Protein AF-X1A648-F1 (afdb_monomer)

Mean predicted aligned error: 12.61 Å

Solvent-accessible surface area (backbone atoms only — not comparable to full-atom values): 9086 Å² total; per-residue (Å²): 133,86,81,79,68,67,49,49,31,41,35,42,31,44,45,95,90,36,81,46,85,80,60,70,90,59,38,77,40,80,77,46,82,52,101,58,33,32,37,28,34,24,37,70,66,34,50,55,47,43,49,72,76,52,40,51,69,44,76,34,87,75,50,59,48,48,75,58,91,95,43,74,37,42,52,89,39,68,76,54,47,56,73,70,56,63,85,80,70,94,78,68,96,79,73,99,62,67,45,79,44,78,47,29,36,75,46,87,81,50,73,67,58,56,50,49,33,46,75,52,55,28,44,79,73,45,85,41,82,70,41,23,30,38,28,38,22,43,70,74,36,50,65,58,53,47,70,41,96,54,41,51,98

Foldseek 3Di:
DDDQDKFKKKWFCDDPHDRHDDDPVLAVDFLDDDPTITITIHGPVSVVVCVVSPIDMGGCPVLCWDDDPPDIARLVDPVSVVVVPDDPPVDDPDDQFKDKDKKAWQDDDDPVLCVVCVVLVWHFDDDDPSRITITIGDPVSVVVSCPDSGIRD

Structure (mmCIF, N/CA/C/O backbone):
data_AF-X1A648-F1
#
_entry.id   AF-X1A648-F1
#
loop_
_atom_site.group_PDB
_atom_site.id
_atom_site.type_symbol
_atom_site.label_atom_id
_atom_site.label_alt_id
_atom_site.label_comp_id
_atom_site.label_asym_id
_atom_site.label_entity_id
_atom_site.label_seq_id
_atom_site.pdbx_PDB_ins_code
_atom_site.Cartn_x
_atom_site.Cartn_y
_atom_site.Cartn_z
_atom_site.occupancy
_atom_site.B_iso_or_equiv
_atom_site.auth_seq_id
_atom_site.auth_comp_id
_atom_site.auth_asym_id
_atom_site.auth_atom_id
_atom_site.pdbx_PDB_model_num
ATOM 1 N N . MET A 1 1 ? -23.607 -18.758 -2.049 1.00 43.47 1 MET A N 1
ATOM 2 C CA . MET A 1 1 ? -22.699 -18.075 -1.103 1.00 43.47 1 MET A CA 1
ATOM 3 C C . MET A 1 1 ? -22.422 -16.698 -1.671 1.00 43.47 1 MET A C 1
ATOM 5 O O . MET A 1 1 ? -21.848 -16.618 -2.747 1.00 43.47 1 MET A O 1
ATOM 9 N N . SER A 1 2 ? -22.934 -15.639 -1.046 1.00 47.47 2 SER A N 1
ATOM 10 C CA . SER A 1 2 ? -22.749 -14.271 -1.541 1.00 47.47 2 SER A CA 1
ATOM 11 C C . SER A 1 2 ? -21.288 -13.867 -1.363 1.00 47.47 2 SER A C 1
ATOM 13 O O . SER A 1 2 ? -20.771 -13.918 -0.249 1.00 47.47 2 SER A O 1
ATOM 15 N N . ASN A 1 3 ? -20.618 -13.518 -2.459 1.00 58.44 3 ASN A N 1
ATOM 16 C CA . ASN A 1 3 ? -19.232 -13.067 -2.437 1.00 58.44 3 ASN A CA 1
ATOM 17 C C . ASN A 1 3 ? -19.208 -11.672 -1.794 1.00 58.44 3 ASN A C 1
ATOM 19 O O . ASN A 1 3 ? -19.729 -10.717 -2.371 1.00 58.44 3 ASN A O 1
ATOM 23 N N . VAL A 1 4 ? -18.720 -11.560 -0.557 1.00 75.38 4 VAL A N 1
ATOM 24 C CA . VAL A 1 4 ? -18.670 -10.269 0.139 1.00 75.38 4 VAL A CA 1
ATOM 25 C C . VAL A 1 4 ? -17.528 -9.461 -0.465 1.00 75.38 4 VAL A C 1
ATOM 27 O O . VAL A 1 4 ? -16.367 -9.846 -0.335 1.00 75.38 4 VAL A O 1
ATOM 30 N N . SER A 1 5 ? -17.864 -8.360 -1.139 1.00 84.00 5 SER A N 1
ATOM 31 C CA . SER A 1 5 ? -16.877 -7.462 -1.740 1.00 84.00 5 SER A CA 1
ATOM 32 C C . SER A 1 5 ? -15.966 -6.883 -0.661 1.00 84.00 5 SER A C 1
ATOM 34 O O . SER A 1 5 ? -16.441 -6.399 0.371 1.00 84.00 5 SER A O 1
ATOM 36 N N . LYS A 1 6 ? -14.659 -6.932 -0.911 1.00 87.56 6 LYS A N 1
ATOM 37 C CA . LYS A 1 6 ? -13.635 -6.372 -0.032 1.00 87.56 6 LYS A CA 1
ATOM 38 C C . LYS A 1 6 ? -12.904 -5.235 -0.725 1.00 87.56 6 LYS A C 1
ATOM 40 O O . LYS A 1 6 ? -12.768 -5.230 -1.946 1.00 87.56 6 LYS A O 1
ATOM 45 N N . HIS A 1 7 ? -12.407 -4.293 0.061 1.00 83.44 7 HIS A N 1
ATOM 46 C CA . HIS A 1 7 ? -11.612 -3.165 -0.413 1.00 83.44 7 HIS A CA 1
ATOM 47 C C . HIS A 1 7 ? -10.523 -2.809 0.595 1.00 83.44 7 HIS A C 1
ATOM 49 O O . HIS A 1 7 ? -10.506 -3.306 1.722 1.00 83.44 7 HIS A O 1
ATOM 55 N N . ARG A 1 8 ? -9.586 -1.959 0.173 1.00 86.81 8 ARG A N 1
ATOM 56 C CA . ARG A 1 8 ? -8.437 -1.555 0.987 1.00 86.81 8 ARG A CA 1
ATOM 57 C C . ARG A 1 8 ? -8.653 -0.191 1.621 1.00 86.81 8 ARG A C 1
ATOM 59 O O . ARG A 1 8 ? -9.224 0.712 1.006 1.00 86.81 8 ARG A O 1
ATOM 66 N N . ILE A 1 9 ? -8.164 -0.054 2.845 1.00 87.69 9 ILE A N 1
ATOM 67 C CA . ILE A 1 9 ? -8.185 1.183 3.621 1.00 87.69 9 ILE A CA 1
ATOM 68 C C . ILE A 1 9 ? -6.838 1.387 4.320 1.00 87.69 9 ILE A C 1
ATOM 70 O O . ILE A 1 9 ? -6.162 0.416 4.663 1.00 87.69 9 ILE A O 1
ATOM 74 N N . LEU A 1 10 ? -6.476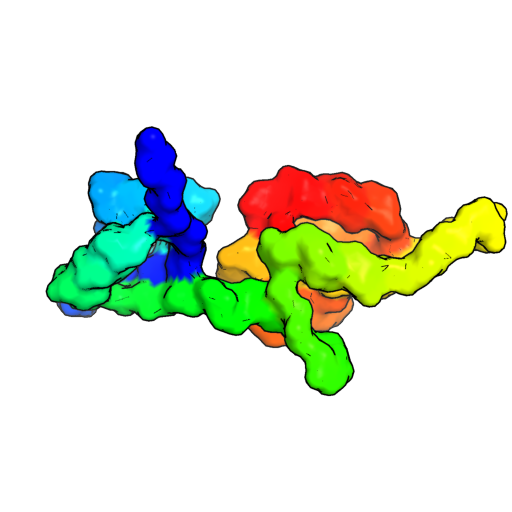 2.645 4.576 1.00 88.19 10 LEU A N 1
ATOM 75 C CA . LEU A 1 10 ? -5.448 2.991 5.562 1.00 88.19 10 LEU A CA 1
ATOM 76 C C . LEU A 1 10 ? -6.130 3.378 6.872 1.00 88.19 10 LEU A C 1
ATOM 78 O O . LEU A 1 10 ? -6.969 4.278 6.892 1.00 88.19 10 LEU A O 1
ATOM 82 N N . VAL A 1 11 ? -5.764 2.714 7.963 1.00 90.94 11 VAL A N 1
ATOM 83 C CA . VAL A 1 11 ? -6.283 2.989 9.308 1.00 90.94 11 VAL A CA 1
ATOM 84 C C . VAL A 1 11 ? -5.169 3.590 10.145 1.00 90.94 11 VAL A C 1
ATOM 86 O O . VAL A 1 11 ? -4.138 2.950 10.332 1.00 90.94 11 VAL A O 1
ATOM 89 N N . GLN A 1 12 ? -5.349 4.794 10.685 1.00 89.31 12 GLN A N 1
ATOM 90 C CA . GLN A 1 12 ? -4.347 5.361 11.588 1.00 89.31 12 GLN A CA 1
ATOM 91 C C . GLN A 1 12 ? -4.312 4.583 12.906 1.00 89.31 12 GLN A C 1
ATOM 93 O O . GLN A 1 12 ? -5.348 4.344 13.529 1.00 89.31 12 GLN A O 1
ATOM 98 N N . LYS A 1 13 ? -3.104 4.282 13.395 1.00 89.12 13 LYS A N 1
ATOM 99 C CA . LYS A 1 13 ? -2.842 3.704 14.724 1.00 89.12 13 LYS A CA 1
ATOM 100 C C . LYS A 1 13 ? -3.040 4.733 15.835 1.00 89.12 13 LYS A C 1
ATOM 102 O O . LYS A 1 13 ? -2.224 4.845 16.743 1.00 89.12 13 LYS A O 1
ATOM 107 N N . ARG A 1 14 ? -4.082 5.557 15.740 1.00 86.31 14 ARG A N 1
ATOM 108 C CA . ARG A 1 14 ? -4.378 6.624 16.690 1.00 86.31 14 ARG A CA 1
ATOM 109 C C . ARG A 1 14 ? -5.865 6.640 16.991 1.00 86.31 14 ARG A C 1
ATOM 111 O O . ARG A 1 14 ? -6.676 6.854 16.097 1.00 86.31 14 ARG A O 1
ATOM 118 N N . LEU A 1 15 ? -6.199 6.494 18.267 1.00 85.06 15 LEU A N 1
ATOM 119 C CA . LEU A 1 15 ? -7.563 6.595 18.769 1.00 85.06 15 LEU A CA 1
ATOM 120 C C . LEU A 1 15 ? -7.574 7.523 19.981 1.00 85.06 15 LEU A C 1
ATOM 122 O O . LEU A 1 15 ? -6.901 7.245 20.972 1.00 85.06 15 LEU A O 1
ATOM 126 N N . ARG A 1 16 ? -8.316 8.637 19.889 1.00 74.31 16 ARG A 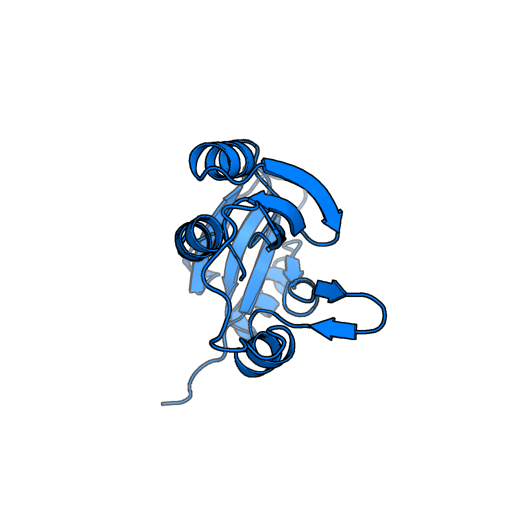N 1
ATOM 127 C CA . ARG A 1 16 ? -8.478 9.626 20.978 1.00 74.31 16 ARG A CA 1
ATOM 128 C C . ARG A 1 16 ? -7.147 9.933 21.690 1.00 74.31 16 ARG A C 1
ATOM 130 O O . ARG A 1 16 ? -7.017 9.766 22.896 1.00 74.31 16 ARG A O 1
ATOM 137 N N . GLU A 1 17 ? -6.154 10.324 20.887 1.00 75.44 17 GLU A N 1
ATOM 138 C CA . GLU A 1 17 ? -4.785 10.712 21.286 1.00 75.44 17 GLU A CA 1
ATOM 139 C C . GLU A 1 17 ? -3.814 9.598 21.693 1.00 75.44 17 GLU A C 1
ATOM 141 O O . GLU A 1 17 ? -2.624 9.873 21.837 1.00 75.44 17 GLU A O 1
ATOM 146 N N . LYS A 1 18 ? -4.253 8.341 21.777 1.00 82.38 18 LYS A N 1
ATOM 147 C CA . LYS A 1 18 ? -3.366 7.212 22.083 1.00 82.38 18 LYS A CA 1
ATOM 148 C C . LYS A 1 18 ? -2.952 6.475 20.822 1.00 82.38 18 LYS A C 1
ATOM 150 O O . LYS A 1 18 ? -3.767 6.300 19.917 1.00 82.38 18 LYS A O 1
ATOM 155 N N . ILE A 1 19 ? -1.699 6.021 20.791 1.00 84.56 19 ILE A N 1
ATOM 156 C CA . ILE A 1 19 ? -1.265 5.041 19.796 1.00 84.56 19 ILE A CA 1
ATOM 157 C C . ILE A 1 19 ? -1.906 3.704 20.160 1.00 84.56 19 ILE A C 1
ATOM 159 O O . ILE A 1 19 ? -1.818 3.275 21.310 1.00 84.56 19 ILE A O 1
ATOM 163 N N . VAL A 1 20 ? -2.585 3.083 19.200 1.00 87.44 20 VAL A N 1
ATOM 164 C CA . VAL A 1 20 ? -3.292 1.811 19.388 1.00 87.44 20 VAL A CA 1
ATOM 165 C C . VAL A 1 20 ? -2.952 0.848 18.263 1.00 87.44 20 VAL A C 1
ATOM 167 O O . VAL A 1 20 ? -2.740 1.263 17.124 1.00 87.44 20 VAL A O 1
ATOM 170 N N . GLU A 1 21 ? -2.936 -0.442 18.572 1.00 89.00 21 GLU A N 1
ATOM 171 C CA . GLU A 1 21 ? -2.923 -1.478 17.544 1.00 89.00 21 GLU A CA 1
ATOM 172 C C . GLU A 1 21 ? -4.325 -1.664 16.956 1.00 89.00 21 GLU A C 1
ATOM 174 O O . GLU A 1 21 ? -5.337 -1.436 17.627 1.00 89.00 21 GLU A O 1
ATOM 179 N N . ILE A 1 22 ? -4.384 -2.067 15.685 1.00 87.56 22 ILE A N 1
ATOM 180 C CA . ILE A 1 22 ? -5.644 -2.383 15.010 1.00 87.56 22 ILE A CA 1
ATOM 181 C C . ILE A 1 22 ? -5.936 -3.871 15.234 1.00 87.56 22 ILE A C 1
ATOM 183 O O . ILE A 1 22 ? -5.153 -4.705 14.776 1.00 87.56 22 ILE A O 1
ATOM 187 N N . PRO A 1 23 ? -7.033 -4.242 15.921 1.00 86.50 23 PRO A N 1
ATOM 188 C CA . PRO A 1 23 ? -7.327 -5.646 16.177 1.00 86.50 23 PRO A CA 1
ATOM 189 C C . PRO A 1 23 ? -7.573 -6.409 14.871 1.00 86.50 23 PRO A C 1
ATOM 191 O O . PRO A 1 23 ? -8.387 -5.987 14.049 1.00 86.50 23 PRO A O 1
ATOM 194 N N . LEU A 1 24 ? -6.946 -7.579 14.707 1.00 86.12 24 LEU A N 1
ATOM 195 C CA . LEU A 1 24 ? -7.149 -8.439 13.529 1.00 86.12 24 LEU A CA 1
ATOM 196 C C . LEU A 1 24 ? -8.617 -8.840 13.326 1.00 86.12 24 LEU A C 1
ATOM 198 O O . LEU A 1 24 ? -9.037 -9.054 12.198 1.00 86.12 24 LEU A O 1
ATOM 202 N N . SER A 1 25 ? -9.413 -8.895 14.397 1.00 88.19 25 SER A N 1
ATOM 203 C CA . SER A 1 25 ? -10.853 -9.175 14.330 1.00 88.19 25 SER A CA 1
ATOM 204 C C . SER A 1 25 ? -11.671 -8.076 13.640 1.00 88.19 25 SER A C 1
ATOM 206 O O . SER A 1 25 ? -12.796 -8.334 13.219 1.00 88.19 25 SER A O 1
ATOM 208 N N . LYS A 1 26 ? -11.125 -6.861 13.512 1.00 90.38 26 LYS A N 1
ATOM 209 C CA . LYS A 1 26 ? -11.798 -5.700 12.907 1.00 90.38 26 LYS A CA 1
ATOM 210 C C . LYS A 1 26 ? -11.544 -5.570 11.410 1.00 90.38 26 LYS A C 1
ATOM 212 O O . LYS A 1 26 ? -12.182 -4.756 10.750 1.00 90.38 26 LYS A O 1
ATOM 217 N N . VAL A 1 27 ? -10.627 -6.362 10.863 1.00 93.81 27 VAL A N 1
ATOM 218 C CA . VAL A 1 27 ? -10.249 -6.326 9.450 1.00 93.81 27 VAL A CA 1
ATOM 219 C C . VAL A 1 27 ? -10.321 -7.723 8.852 1.00 93.81 27 VAL A C 1
ATOM 221 O O . VAL A 1 27 ? -10.321 -8.723 9.560 1.00 93.81 27 VAL A O 1
ATOM 224 N N . SER A 1 28 ? -10.429 -7.823 7.532 1.00 92.50 28 SER A N 1
ATOM 225 C CA . SER A 1 28 ? -10.361 -9.124 6.861 1.00 92.50 28 SER A CA 1
ATOM 226 C C . SER A 1 28 ? -8.922 -9.630 6.787 1.00 92.50 28 SER A C 1
ATOM 228 O O . SER A 1 28 ? -8.688 -10.832 6.884 1.00 92.50 28 SER A O 1
ATOM 230 N N . ARG A 1 29 ? -7.963 -8.717 6.590 1.00 90.88 29 ARG A N 1
ATOM 231 C CA . ARG A 1 29 ? -6.527 -9.010 6.529 1.00 90.88 29 ARG A CA 1
ATOM 232 C C . ARG A 1 29 ? -5.720 -7.727 6.726 1.00 90.88 29 ARG A C 1
ATOM 234 O O . ARG A 1 29 ? -6.073 -6.697 6.159 1.00 90.88 29 ARG A O 1
ATOM 241 N N . ILE A 1 30 ? -4.605 -7.805 7.450 1.00 88.88 30 ILE A N 1
ATOM 242 C CA . ILE A 1 30 ? -3.559 -6.774 7.397 1.00 88.88 30 ILE A CA 1
ATOM 243 C C . ILE A 1 30 ? -2.675 -7.067 6.187 1.00 88.88 30 ILE A C 1
ATOM 245 O O . ILE A 1 30 ? -2.139 -8.168 6.050 1.00 88.88 30 ILE A O 1
ATOM 249 N N . VAL A 1 31 ? -2.593 -6.102 5.278 1.00 83.56 31 VAL A N 1
ATOM 250 C CA . VAL A 1 31 ? -1.741 -6.177 4.089 1.00 83.56 31 VAL A CA 1
ATOM 251 C C . VAL A 1 31 ? -0.335 -5.720 4.448 1.00 83.56 31 VAL A C 1
ATOM 253 O O . VAL A 1 31 ? 0.627 -6.402 4.113 1.00 83.56 31 VAL A O 1
ATOM 256 N N . GLU A 1 32 ? -0.232 -4.605 5.171 1.00 82.56 32 GLU A N 1
ATOM 257 C CA . GLU A 1 32 ? 1.034 -4.029 5.607 1.00 82.56 32 GLU A CA 1
ATOM 258 C C . GLU A 1 32 ? 0.839 -3.224 6.896 1.00 82.56 32 GLU A C 1
ATOM 260 O O . GLU A 1 32 ? -0.199 -2.581 7.091 1.00 82.56 32 GLU A O 1
ATOM 265 N N . ASP A 1 33 ? 1.848 -3.259 7.764 1.00 85.75 33 ASP A N 1
ATOM 266 C CA . ASP A 1 33 ? 1.830 -2.589 9.053 1.00 85.75 33 ASP A CA 1
ATOM 267 C C . ASP A 1 33 ? 2.897 -1.487 9.137 1.00 85.75 33 ASP A C 1
ATOM 269 O O . ASP A 1 33 ? 4.098 -1.744 9.240 1.00 85.75 33 ASP A O 1
ATOM 273 N N . TYR A 1 34 ? 2.464 -0.227 9.097 1.00 80.75 34 TYR A N 1
ATOM 274 C CA . TYR A 1 34 ? 3.348 0.928 9.203 1.00 80.75 34 TYR A CA 1
ATOM 275 C C . TYR A 1 34 ? 3.431 1.424 10.656 1.00 80.75 34 TYR A C 1
ATOM 277 O O . TYR A 1 34 ? 2.547 1.170 11.482 1.00 80.75 34 TYR A O 1
ATOM 285 N N . PRO A 1 35 ? 4.454 2.227 11.004 1.00 80.19 35 PRO A N 1
ATOM 286 C CA . PRO A 1 35 ? 4.577 2.773 12.357 1.00 80.19 35 PRO A CA 1
ATOM 287 C C . PRO A 1 35 ? 3.368 3.597 12.830 1.00 80.19 35 PRO A C 1
ATOM 289 O O . PRO A 1 35 ? 3.102 3.659 14.026 1.00 80.19 35 PRO A O 1
ATOM 292 N N . ARG A 1 36 ? 2.638 4.249 11.913 1.00 79.50 36 ARG A N 1
ATOM 293 C CA . ARG A 1 36 ? 1.525 5.165 12.241 1.00 79.50 36 ARG A CA 1
ATOM 294 C C . ARG A 1 36 ? 0.179 4.766 11.643 1.00 79.50 36 ARG A C 1
ATOM 296 O O . ARG A 1 36 ? -0.836 5.353 12.012 1.00 79.50 36 ARG A O 1
ATOM 303 N N . GLU A 1 37 ? 0.158 3.799 10.740 1.00 89.56 37 GLU A N 1
ATOM 304 C CA . GLU A 1 37 ? -1.043 3.381 10.024 1.00 89.56 37 GLU A CA 1
ATOM 305 C C . GLU A 1 37 ? -0.956 1.907 9.632 1.00 89.56 37 GLU A C 1
ATOM 307 O O . GLU A 1 37 ? 0.126 1.337 9.580 1.00 89.56 37 GLU A O 1
ATOM 312 N N . VAL A 1 38 ? -2.098 1.288 9.372 1.00 89.88 38 VAL A N 1
ATOM 313 C CA . VAL A 1 38 ? -2.200 -0.088 8.889 1.00 89.88 38 VAL A CA 1
ATOM 314 C C . VAL A 1 38 ? -2.903 -0.056 7.546 1.00 89.88 38 VAL A C 1
ATOM 316 O O . VAL A 1 38 ? -3.996 0.505 7.441 1.00 89.88 38 VAL A O 1
ATOM 319 N N . LEU A 1 39 ? -2.298 -0.670 6.534 1.00 87.12 39 LEU A N 1
ATOM 320 C CA . LEU A 1 39 ? -2.993 -0.987 5.295 1.00 87.12 39 LEU A CA 1
ATOM 321 C C . LEU A 1 39 ? -3.736 -2.303 5.502 1.00 87.12 39 LEU A C 1
ATOM 323 O O . LEU A 1 39 ? -3.126 -3.351 5.729 1.00 87.12 39 LEU A O 1
ATOM 327 N N . ALA A 1 40 ? -5.059 -2.251 5.424 1.00 89.25 40 ALA A N 1
ATOM 328 C CA . ALA A 1 40 ? -5.909 -3.400 5.682 1.00 89.25 40 ALA A CA 1
ATOM 329 C C . ALA A 1 40 ? -6.929 -3.614 4.567 1.00 89.25 40 ALA A C 1
ATOM 331 O O . ALA A 1 40 ? -7.449 -2.670 3.973 1.00 89.25 40 ALA A O 1
ATOM 332 N N . GLU A 1 41 ? -7.236 -4.881 4.321 1.00 90.31 41 GLU A N 1
ATOM 333 C CA . GLU A 1 41 ? -8.383 -5.311 3.537 1.00 90.31 41 GLU A CA 1
ATOM 334 C C . GLU A 1 41 ? -9.585 -5.459 4.473 1.00 90.31 41 GLU A C 1
ATOM 336 O O . GLU A 1 41 ? -9.492 -6.092 5.531 1.00 90.31 41 GLU A O 1
ATOM 341 N N . VAL A 1 42 ? -10.719 -4.885 4.087 1.00 93.56 42 VAL A N 1
ATOM 342 C CA . VAL A 1 42 ? -11.952 -4.860 4.876 1.00 93.56 42 VAL A CA 1
ATOM 343 C C . VAL A 1 42 ? -13.172 -5.108 4.002 1.00 93.56 42 VAL A C 1
ATOM 345 O O . VAL A 1 42 ? -13.152 -4.887 2.794 1.00 93.56 42 VAL A O 1
ATOM 348 N N . THR A 1 43 ? -14.259 -5.536 4.630 1.00 94.56 43 THR A N 1
ATOM 349 C CA . THR A 1 43 ? -15.610 -5.454 4.062 1.00 94.56 43 THR A CA 1
ATOM 350 C C . THR A 1 43 ? -16.230 -4.081 4.349 1.00 94.56 43 THR A C 1
ATOM 352 O O . THR A 1 43 ? -15.775 -3.356 5.237 1.00 94.56 43 THR A O 1
ATOM 355 N N . ASP A 1 44 ? -17.323 -3.725 3.667 1.00 92.38 44 ASP A N 1
ATOM 356 C CA . ASP A 1 44 ? -18.066 -2.489 3.972 1.00 92.38 44 ASP A CA 1
ATOM 357 C C . ASP A 1 44 ? -18.569 -2.434 5.428 1.00 92.38 44 ASP A C 1
ATOM 359 O O . ASP A 1 44 ? -18.630 -1.354 6.017 1.00 92.38 44 ASP A O 1
ATOM 363 N N . SER A 1 45 ? -18.911 -3.577 6.036 1.00 94.06 45 SER A N 1
ATOM 364 C CA . SER A 1 45 ? -19.332 -3.618 7.442 1.00 94.06 45 SER A CA 1
ATOM 365 C C . SER A 1 45 ? -18.171 -3.347 8.396 1.00 94.06 45 SER A C 1
ATOM 367 O O . SER A 1 45 ? -18.331 -2.556 9.320 1.00 94.06 45 SER A O 1
ATOM 369 N N . GLN A 1 46 ? -17.002 -3.942 8.138 1.00 95.50 46 GLN A N 1
ATOM 370 C CA . GLN A 1 46 ? -15.781 -3.712 8.918 1.00 95.50 46 GLN A CA 1
ATOM 371 C C . GLN A 1 46 ? -15.303 -2.259 8.808 1.00 95.50 46 GLN A C 1
ATOM 373 O O . GLN A 1 46 ? -14.953 -1.644 9.812 1.00 95.50 46 GLN A O 1
ATOM 378 N N . HIS A 1 47 ? -15.357 -1.680 7.604 1.00 94.25 47 HIS A N 1
ATOM 379 C CA . HIS A 1 47 ? -15.028 -0.271 7.387 1.00 94.25 47 HIS A CA 1
ATOM 380 C C . HIS A 1 47 ? -15.904 0.646 8.258 1.00 94.25 47 HIS A C 1
ATOM 382 O O . HIS A 1 47 ? -15.385 1.437 9.044 1.00 94.25 47 HIS A O 1
ATOM 388 N N . LYS A 1 48 ? -17.231 0.478 8.193 1.00 94.44 48 LYS A N 1
ATOM 389 C CA . LYS A 1 48 ? -18.179 1.274 8.991 1.00 94.44 48 LYS A CA 1
ATOM 390 C C . LYS A 1 48 ? -18.029 1.060 10.498 1.00 94.44 48 LYS A C 1
ATOM 392 O O . LYS A 1 48 ? -18.347 1.953 11.279 1.00 94.44 48 LYS A O 1
ATOM 397 N N . GLU A 1 49 ? -17.612 -0.130 10.922 1.00 94.31 49 GLU A N 1
ATOM 398 C CA . GLU A 1 49 ? -17.352 -0.436 12.329 1.00 94.31 49 GLU A CA 1
ATOM 399 C C . GLU A 1 49 ? -16.133 0.335 12.851 1.00 94.31 49 GLU A C 1
ATOM 401 O O . GLU A 1 49 ? -16.238 0.988 13.888 1.00 94.31 49 GLU A O 1
ATOM 406 N N . LEU A 1 50 ? -15.026 0.350 12.099 1.00 93.38 50 LEU A N 1
ATOM 407 C CA . LEU A 1 50 ? -13.829 1.129 12.437 1.00 93.38 50 LEU A CA 1
ATOM 408 C C . LEU A 1 50 ? -14.136 2.631 12.546 1.00 93.38 50 LEU A C 1
ATOM 410 O O . LEU A 1 50 ? -13.745 3.273 13.523 1.00 93.38 50 LEU A O 1
ATOM 414 N N . GLU A 1 51 ? -14.887 3.190 11.592 1.00 92.75 51 GLU A N 1
ATOM 415 C CA . GLU A 1 51 ? -15.311 4.597 11.646 1.00 92.75 51 GLU A CA 1
ATOM 416 C C . GLU A 1 51 ? -16.174 4.886 12.885 1.00 92.75 51 GLU A C 1
ATOM 418 O O . GLU A 1 51 ? -15.962 5.880 13.581 1.00 92.75 51 GLU A O 1
ATOM 423 N N . ARG A 1 52 ? -17.1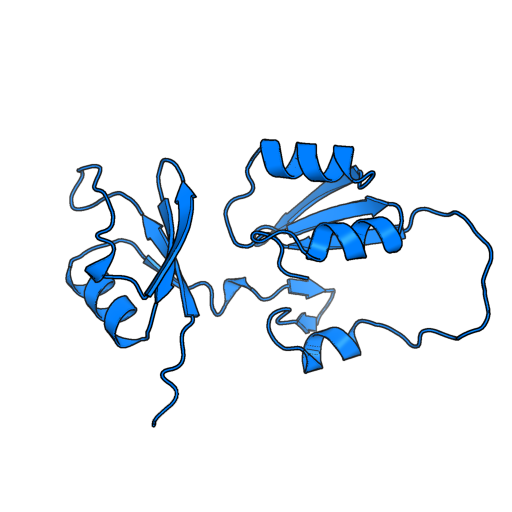23 3.995 13.207 1.00 92.88 52 ARG A N 1
ATOM 424 C CA . ARG A 1 52 ? -18.011 4.134 14.374 1.00 92.88 52 ARG A CA 1
ATOM 425 C C . ARG A 1 52 ? -17.249 4.111 15.696 1.00 92.88 52 ARG A C 1
ATOM 427 O O . ARG A 1 52 ? -17.632 4.806 16.635 1.00 92.88 52 ARG A O 1
ATOM 434 N N . GLU A 1 53 ? -16.185 3.323 15.776 1.00 91.12 53 GLU A N 1
ATOM 435 C CA . GLU A 1 53 ? -15.317 3.255 16.956 1.00 91.12 53 GLU A CA 1
ATOM 436 C C . GLU A 1 53 ? -14.386 4.466 17.082 1.00 91.12 53 GLU A C 1
ATOM 438 O O . GLU A 1 53 ? -13.807 4.693 18.146 1.00 91.12 53 GLU A O 1
ATOM 443 N N . GLY A 1 54 ? -14.318 5.302 16.043 1.00 91.12 54 GLY A N 1
ATOM 444 C CA . GLY A 1 54 ? -13.573 6.554 16.034 1.00 91.12 54 GLY A CA 1
ATOM 445 C C . GLY A 1 54 ? -12.160 6.431 15.473 1.00 91.12 54 GLY A C 1
ATOM 446 O O . GLY A 1 54 ? -11.348 7.328 15.706 1.00 91.12 54 GLY A O 1
ATOM 447 N N . TYR A 1 55 ? -11.850 5.347 14.755 1.00 91.81 55 TYR A N 1
ATOM 448 C CA . TYR A 1 55 ? -10.609 5.263 13.991 1.00 91.81 55 TYR A CA 1
ATOM 449 C C . TY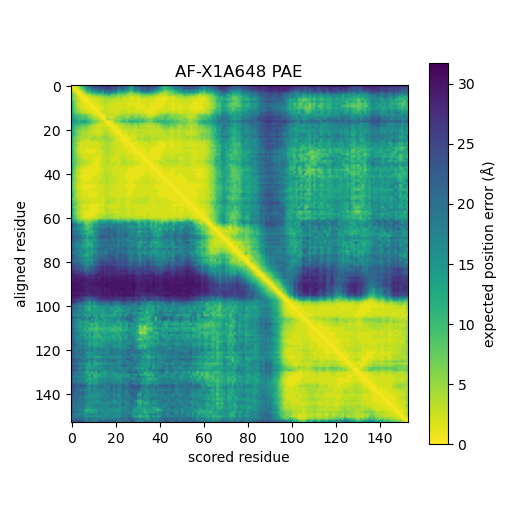R A 1 55 ? -10.634 6.257 12.828 1.00 91.81 55 TYR A C 1
ATOM 451 O O . TYR A 1 55 ? -11.654 6.448 12.167 1.00 91.81 55 TYR A O 1
ATOM 459 N N . ILE A 1 56 ? -9.482 6.869 12.547 1.00 89.44 56 ILE A N 1
ATOM 460 C CA . ILE A 1 56 ? -9.303 7.683 11.344 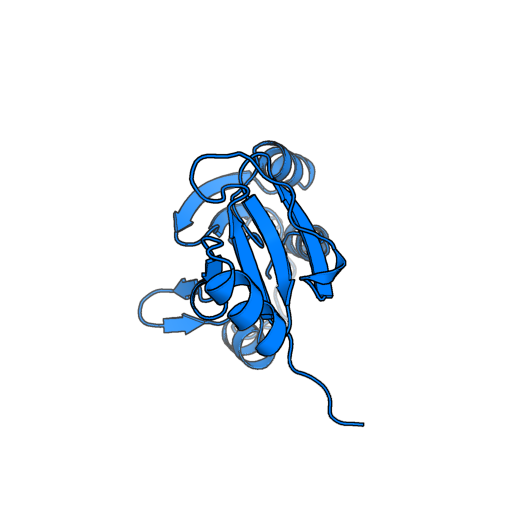1.00 89.44 56 ILE A CA 1
ATOM 461 C C . ILE A 1 56 ? -8.976 6.730 10.199 1.00 89.44 56 ILE A C 1
ATOM 463 O O . ILE A 1 56 ? -7.895 6.134 10.171 1.00 89.44 56 ILE A O 1
ATOM 467 N N . VAL A 1 57 ? -9.920 6.590 9.273 1.00 90.88 57 VAL A N 1
ATOM 468 C CA . VAL A 1 57 ? -9.821 5.693 8.124 1.00 90.88 57 VAL A CA 1
ATOM 469 C C . VAL A 1 57 ? -9.757 6.506 6.835 1.00 90.88 57 VAL A C 1
ATOM 471 O O . VAL A 1 57 ? -10.494 7.473 6.653 1.00 90.88 57 VAL A O 1
ATOM 474 N N . LYS A 1 58 ? -8.867 6.113 5.925 1.00 86.62 58 LYS A N 1
ATOM 475 C CA . LYS A 1 58 ? -8.806 6.622 4.557 1.00 86.62 58 LYS A CA 1
ATOM 476 C C . LYS A 1 58 ? -9.184 5.500 3.599 1.00 86.62 58 LYS A C 1
ATOM 478 O O . LYS A 1 58 ? -8.455 4.518 3.466 1.00 86.62 58 LYS A O 1
ATOM 483 N N . ASP A 1 59 ? -10.311 5.677 2.920 1.00 84.69 59 ASP A N 1
ATOM 484 C CA . ASP A 1 59 ? -10.764 4.779 1.862 1.00 84.69 59 ASP A CA 1
ATOM 485 C C . ASP A 1 59 ? -9.857 4.900 0.631 1.00 84.69 59 ASP A C 1
ATOM 487 O O . ASP A 1 59 ? -9.626 6.005 0.129 1.00 84.69 59 ASP A O 1
ATOM 491 N N . LEU A 1 60 ? -9.328 3.771 0.153 1.00 77.50 60 LEU A N 1
ATOM 492 C CA . LEU A 1 60 ? -8.433 3.752 -1.000 1.00 77.50 60 LEU A CA 1
ATOM 493 C C . LEU A 1 60 ? -9.137 3.454 -2.327 1.00 77.50 60 LEU A C 1
ATOM 495 O O . LEU A 1 60 ? -8.491 3.572 -3.364 1.00 77.50 60 LEU A O 1
ATOM 499 N N . ARG A 1 61 ? -10.447 3.163 -2.348 1.00 73.75 61 ARG A N 1
ATOM 500 C CA . ARG A 1 61 ? -11.202 2.874 -3.590 1.00 73.75 61 ARG A CA 1
ATOM 501 C C . ARG A 1 61 ? -11.123 3.996 -4.629 1.00 73.75 61 ARG A C 1
ATOM 503 O O . ARG A 1 61 ? -11.250 3.756 -5.823 1.00 73.75 61 ARG A O 1
ATOM 510 N N . SER A 1 62 ? -10.947 5.240 -4.186 1.00 61.72 62 SER A N 1
ATOM 511 C CA . SER A 1 62 ? -10.785 6.405 -5.065 1.00 61.72 62 SER A CA 1
ATOM 512 C C . SER A 1 62 ? -9.323 6.773 -5.332 1.00 61.72 62 SER A C 1
ATOM 514 O O . SER A 1 62 ? -9.059 7.561 -6.237 1.00 61.72 62 SER A O 1
ATOM 516 N N . LYS A 1 63 ? -8.387 6.219 -4.551 1.00 59.34 63 LYS A N 1
ATOM 517 C CA . LYS A 1 63 ? -6.955 6.558 -4.533 1.00 59.34 63 LYS A CA 1
ATOM 518 C C . LYS A 1 63 ? -6.067 5.548 -5.245 1.00 59.34 63 LYS A C 1
ATOM 520 O O . LYS A 1 63 ? -4.898 5.831 -5.462 1.00 59.34 63 LYS A O 1
ATOM 525 N N . THR A 1 64 ? -6.627 4.418 -5.655 1.00 56.12 64 THR A N 1
ATOM 526 C CA . THR A 1 64 ? -5.987 3.509 -6.607 1.00 56.12 64 THR A CA 1
ATOM 527 C C . THR A 1 64 ? -5.949 4.102 -8.006 1.00 56.12 64 THR A C 1
ATOM 529 O O . THR A 1 64 ? -5.216 3.612 -8.842 1.00 56.12 64 THR A O 1
ATOM 532 N N . LYS A 1 65 ? -6.684 5.183 -8.283 1.00 58.75 65 LYS A N 1
ATOM 533 C CA . LYS A 1 65 ? -6.786 5.705 -9.639 1.00 58.75 65 LYS A CA 1
ATOM 534 C C . LYS A 1 65 ? -5.579 6.553 -10.045 1.00 58.75 65 LYS A C 1
ATOM 536 O O . LYS A 1 65 ? -5.282 7.551 -9.394 1.00 58.75 65 LYS A O 1
ATOM 541 N N . ILE A 1 66 ? -4.938 6.210 -11.159 1.00 56.03 66 ILE A N 1
ATOM 542 C CA . ILE A 1 66 ? -3.817 6.959 -11.738 1.00 56.03 66 ILE A CA 1
ATOM 543 C C . ILE A 1 66 ? -4.368 7.931 -12.785 1.00 56.03 66 ILE A C 1
ATOM 545 O O . ILE A 1 66 ? -5.131 7.541 -13.671 1.00 56.03 66 ILE A O 1
ATOM 549 N N . ARG A 1 67 ? -3.991 9.213 -12.712 1.00 51.59 67 ARG A N 1
ATOM 550 C CA . ARG A 1 67 ? -4.322 10.191 -13.760 1.00 51.59 67 ARG A CA 1
ATOM 551 C C . ARG A 1 67 ? -3.204 10.259 -14.801 1.00 51.59 67 ARG A C 1
ATOM 553 O O . ARG A 1 67 ? -2.094 10.657 -14.469 1.00 51.59 67 ARG A O 1
ATOM 560 N N . ILE A 1 68 ? -3.515 9.945 -16.059 1.00 57.59 68 ILE A N 1
ATOM 561 C CA . ILE A 1 68 ? -2.597 10.034 -17.205 1.00 57.59 68 ILE A CA 1
ATOM 562 C C . ILE A 1 68 ? -3.190 11.026 -18.211 1.00 57.59 68 ILE A C 1
ATOM 564 O O . ILE A 1 68 ? -4.205 10.756 -18.854 1.00 57.59 68 ILE A O 1
ATOM 568 N N . GLY A 1 69 ? -2.589 12.214 -18.325 1.00 60.88 69 GLY A N 1
ATOM 569 C CA . GLY A 1 69 ? -3.144 13.301 -19.139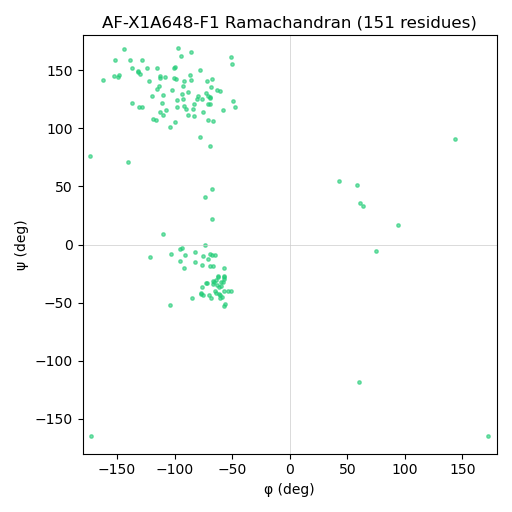 1.00 60.88 69 GLY A CA 1
ATOM 570 C C . GLY A 1 69 ? -4.542 13.720 -18.658 1.00 60.88 69 GLY A C 1
ATOM 571 O O . GLY A 1 69 ? -4.702 14.175 -17.523 1.00 60.88 69 GLY A O 1
ATOM 572 N N . THR A 1 70 ? -5.555 13.572 -19.520 1.00 50.38 70 THR A N 1
ATOM 573 C CA . THR A 1 70 ? -6.978 13.818 -19.206 1.00 50.38 70 THR A CA 1
ATOM 574 C C . THR A 1 70 ? -7.738 12.565 -18.757 1.00 50.38 70 THR A C 1
ATOM 576 O O . THR A 1 70 ? -8.913 12.673 -18.407 1.00 50.38 70 THR A O 1
ATOM 579 N N . ARG A 1 71 ? -7.099 11.387 -18.752 1.00 50.78 71 ARG A N 1
ATOM 580 C CA . ARG A 1 71 ? -7.723 10.104 -18.394 1.00 50.78 71 ARG A CA 1
ATOM 581 C C . ARG A 1 71 ? -7.392 9.719 -16.951 1.00 50.78 71 ARG A C 1
ATOM 583 O O . ARG A 1 71 ? -6.357 10.104 -16.406 1.00 50.78 71 ARG A O 1
ATOM 590 N N . THR A 1 72 ? -8.278 8.946 -16.333 1.00 57.34 72 THR A N 1
ATOM 591 C CA . THR A 1 72 ? -8.107 8.382 -14.991 1.00 57.34 72 THR A CA 1
ATOM 592 C C . THR A 1 72 ? -8.365 6.885 -15.076 1.00 57.34 72 THR A C 1
ATOM 594 O O . THR A 1 72 ? -9.472 6.503 -15.438 1.00 57.34 72 THR A O 1
ATOM 597 N N . ILE A 1 73 ? -7.355 6.078 -14.762 1.00 60.16 73 ILE A N 1
ATOM 598 C CA . ILE A 1 73 ? -7.394 4.610 -14.819 1.00 60.16 73 ILE A CA 1
ATOM 599 C C . ILE A 1 73 ? -7.410 4.032 -13.407 1.00 60.16 73 ILE A C 1
ATOM 601 O O . ILE A 1 73 ? -6.769 4.585 -12.519 1.00 60.16 73 ILE A O 1
ATOM 605 N N . ASP A 1 74 ? -8.124 2.936 -13.186 1.00 60.75 74 ASP A N 1
ATOM 606 C CA . ASP A 1 74 ? -8.065 2.123 -11.974 1.00 60.75 74 ASP A CA 1
ATOM 607 C C . ASP A 1 74 ? -7.258 0.843 -12.260 1.00 60.75 74 ASP A C 1
ATOM 609 O O . ASP A 1 74 ? -7.796 -0.109 -12.833 1.00 60.75 74 ASP A O 1
ATOM 613 N N . PRO A 1 75 ? -5.981 0.772 -11.848 1.00 50.53 75 PRO A N 1
ATOM 614 C CA . PRO A 1 75 ? -5.117 -0.373 -12.092 1.00 50.53 75 PRO A CA 1
ATOM 615 C C . PRO A 1 75 ? -5.612 -1.629 -11.375 1.00 50.53 75 PRO A C 1
ATOM 617 O O . PRO A 1 75 ? -5.128 -2.714 -11.648 1.00 50.53 75 PRO A O 1
ATOM 620 N N . LEU A 1 76 ? -6.616 -1.566 -10.493 1.00 54.38 76 LEU A N 1
ATOM 621 C CA . LEU A 1 76 ? -7.228 -2.779 -9.951 1.00 54.38 76 LEU A CA 1
ATOM 622 C C . LEU A 1 76 ? -8.175 -3.481 -10.934 1.00 54.38 76 LEU A C 1
ATOM 624 O O . LEU A 1 76 ? -8.430 -4.673 -10.760 1.00 54.38 76 LEU A O 1
ATOM 628 N N . LYS A 1 77 ? -8.641 -2.811 -11.991 1.00 54.62 77 LYS A N 1
ATOM 629 C CA . LYS A 1 77 ? -9.510 -3.410 -13.011 1.00 54.62 77 LYS A CA 1
ATOM 630 C C . LYS A 1 77 ? -8.696 -3.849 -14.221 1.00 54.62 77 LYS A C 1
ATOM 632 O O . LYS A 1 77 ? -8.084 -3.024 -14.886 1.00 54.62 77 LYS A O 1
ATOM 637 N N . ALA A 1 78 ? -8.711 -5.148 -14.518 1.00 51.59 78 ALA A N 1
ATOM 638 C CA . ALA A 1 78 ? -7.952 -5.725 -15.632 1.00 51.59 78 ALA A CA 1
ATOM 639 C C . ALA A 1 78 ? -8.299 -5.077 -16.988 1.00 51.59 78 ALA A C 1
ATOM 641 O O . ALA A 1 78 ? -7.404 -4.765 -17.763 1.00 51.59 78 ALA A O 1
ATOM 642 N N . GLU A 1 79 ? -9.580 -4.782 -17.215 1.00 55.28 79 GLU A N 1
ATOM 643 C CA . GLU A 1 79 ? -10.095 -4.133 -18.431 1.00 55.28 79 GLU A CA 1
ATOM 644 C C . GLU A 1 79 ? -9.484 -2.739 -18.666 1.00 55.28 79 GLU A C 1
ATOM 646 O O . GLU A 1 79 ? -9.207 -2.359 -19.798 1.00 55.28 79 GLU A O 1
ATOM 651 N N . GLU A 1 80 ? -9.222 -1.982 -17.592 1.00 52.12 80 GLU A N 1
ATOM 652 C CA . GLU A 1 80 ? -8.604 -0.652 -17.681 1.00 52.12 80 GLU A CA 1
ATOM 653 C C . GLU A 1 80 ? -7.067 -0.734 -17.814 1.00 52.12 80 GLU A C 1
ATOM 655 O O . GLU A 1 80 ? -6.447 0.250 -18.215 1.00 52.12 80 GLU A O 1
ATOM 660 N N . ARG A 1 81 ? -6.443 -1.892 -17.524 1.00 49.66 81 ARG A N 1
ATOM 661 C CA . ARG A 1 81 ? -5.003 -2.130 -17.762 1.00 49.66 81 ARG A CA 1
ATOM 662 C C . ARG A 1 81 ? -4.715 -2.396 -19.237 1.00 49.66 81 ARG A C 1
ATOM 664 O O . ARG A 1 81 ? -3.741 -1.866 -19.765 1.00 49.66 81 ARG A O 1
ATOM 671 N N . GLU A 1 82 ? -5.558 -3.190 -19.898 1.00 46.91 82 GLU A N 1
ATOM 672 C CA . GLU A 1 82 ? -5.372 -3.576 -21.305 1.00 46.91 82 GLU A CA 1
ATOM 673 C C . GLU A 1 82 ? -5.505 -2.383 -22.264 1.00 46.91 82 GLU A C 1
ATOM 675 O O . GLU A 1 82 ? -4.778 -2.316 -23.247 1.00 46.91 82 GLU A O 1
ATOM 680 N N . GLU A 1 83 ? -6.334 -1.381 -21.946 1.00 45.31 83 GLU A N 1
ATOM 681 C CA . GLU A 1 83 ? -6.465 -0.159 -22.762 1.00 45.31 83 GLU A CA 1
ATOM 682 C C . GLU A 1 83 ? -5.228 0.763 -22.745 1.00 45.31 83 GLU A C 1
ATOM 684 O O . GLU A 1 83 ? -5.103 1.641 -23.603 1.00 45.31 83 GLU A O 1
ATOM 689 N N . VAL A 1 84 ? -4.337 0.625 -21.757 1.00 44.91 84 VAL A N 1
ATOM 690 C CA . VAL A 1 84 ? -3.125 1.460 -21.622 1.00 44.91 84 VAL A CA 1
ATOM 691 C C . VAL A 1 84 ? -1.930 0.820 -22.326 1.00 44.91 84 VAL A C 1
ATOM 693 O O . VAL A 1 84 ? -0.979 1.515 -22.693 1.00 44.91 84 VAL A O 1
ATOM 696 N N . VAL A 1 85 ? -1.996 -0.488 -22.573 1.00 45.62 85 VAL A N 1
ATOM 697 C CA . VAL A 1 85 ? -1.066 -1.187 -23.452 1.00 45.62 85 VAL A CA 1
ATOM 698 C C . VAL A 1 85 ? -1.510 -0.878 -24.881 1.00 45.62 85 VAL A C 1
ATOM 700 O O . VAL A 1 85 ? -2.392 -1.529 -25.433 1.00 45.62 85 VAL A O 1
ATOM 703 N N . GLY A 1 86 ? -0.935 0.171 -25.480 1.00 38.47 86 GLY A N 1
ATOM 704 C CA . GLY A 1 86 ? -1.014 0.358 -26.933 1.00 38.47 86 GLY A CA 1
ATOM 705 C C . GLY A 1 86 ? -0.608 -0.938 -27.649 1.00 38.47 86 GLY A C 1
ATOM 706 O O . GLY A 1 86 ? 0.096 -1.745 -27.037 1.00 38.47 86 GLY A O 1
ATOM 707 N N . PRO A 1 87 ? -1.071 -1.170 -28.893 1.00 34.19 87 PRO A N 1
ATOM 708 C CA . PRO A 1 87 ? -0.853 -2.435 -29.586 1.00 34.19 87 PRO A CA 1
ATOM 709 C C . PRO A 1 87 ? 0.615 -2.831 -29.455 1.00 34.19 87 PRO A C 1
ATOM 711 O O . PRO A 1 87 ? 1.510 -2.081 -29.844 1.00 34.19 87 PRO A O 1
ATOM 714 N N . ALA A 1 88 ? 0.854 -3.976 -28.816 1.00 41.44 88 ALA A N 1
ATOM 715 C CA . ALA A 1 88 ? 2.143 -4.628 -28.883 1.00 41.44 88 ALA A CA 1
ATOM 716 C C . ALA A 1 88 ? 2.255 -5.136 -30.318 1.00 41.44 88 ALA A C 1
ATOM 718 O O . ALA A 1 88 ? 1.848 -6.257 -30.616 1.00 41.44 88 ALA A O 1
ATOM 719 N N . ASP A 1 89 ? 2.707 -4.266 -31.217 1.00 37.66 89 ASP A N 1
ATOM 720 C CA . ASP A 1 89 ? 3.097 -4.679 -32.549 1.00 37.66 89 ASP A CA 1
ATOM 721 C C . ASP A 1 89 ? 4.199 -5.730 -32.363 1.00 37.66 89 ASP A C 1
ATOM 723 O O . ASP A 1 89 ? 5.254 -5.474 -31.779 1.00 37.66 89 ASP A O 1
ATOM 727 N N . GLU A 1 90 ? 3.910 -6.957 -32.794 1.00 42.16 90 GLU A N 1
ATOM 728 C CA . GLU A 1 90 ? 4.765 -8.145 -32.688 1.00 42.16 90 GLU A CA 1
ATOM 729 C C . GLU A 1 90 ? 6.036 -8.064 -33.565 1.00 42.16 90 GLU A C 1
ATOM 731 O O . GLU A 1 90 ? 6.657 -9.077 -33.877 1.00 42.16 90 GLU A O 1
ATOM 736 N N . GLU A 1 91 ? 6.480 -6.867 -33.940 1.00 40.06 91 GLU A N 1
ATOM 737 C CA .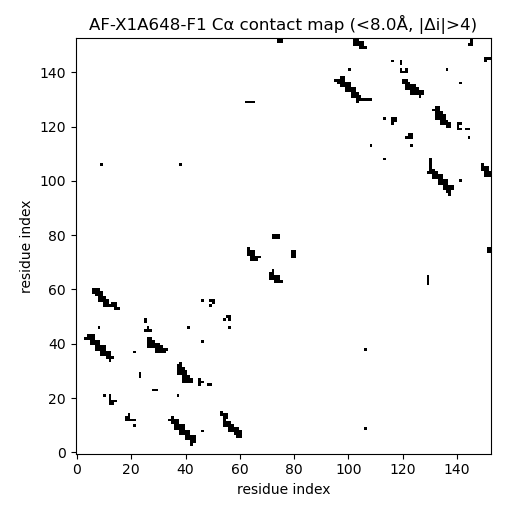 GLU A 1 91 ? 7.584 -6.649 -34.868 1.00 40.06 91 GLU A CA 1
ATOM 738 C C . GLU A 1 91 ? 8.462 -5.475 -34.415 1.00 40.06 91 GLU A C 1
ATOM 740 O O . GLU A 1 91 ? 8.457 -4.417 -35.018 1.00 40.06 91 GLU A O 1
ATOM 745 N N . GLU A 1 92 ? 9.225 -5.663 -33.331 1.00 36.16 92 GLU A N 1
ATOM 746 C CA . GLU A 1 92 ? 10.573 -5.083 -33.164 1.00 36.16 92 GLU A CA 1
ATOM 747 C C . GLU A 1 92 ? 11.247 -5.622 -31.890 1.00 36.16 92 GLU A C 1
ATOM 749 O O . GLU A 1 92 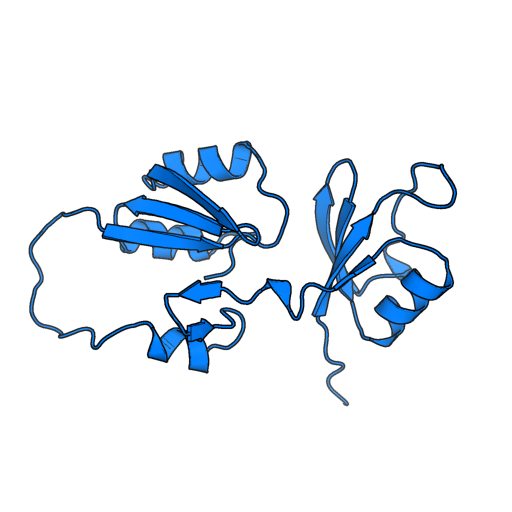? 11.407 -4.976 -30.854 1.00 36.16 92 GLU A O 1
ATOM 754 N N . ALA A 1 93 ? 11.718 -6.865 -31.975 1.00 43.78 93 ALA A N 1
ATOM 755 C CA . ALA A 1 93 ? 12.879 -7.246 -31.188 1.00 43.78 93 ALA A CA 1
ATOM 756 C C . ALA A 1 93 ? 14.085 -6.461 -31.732 1.00 43.78 93 ALA A C 1
ATOM 758 O O . ALA A 1 93 ? 14.540 -6.799 -32.819 1.00 43.78 93 ALA A O 1
ATOM 759 N N . LEU A 1 94 ? 14.548 -5.441 -30.985 1.00 38.81 94 LEU A N 1
ATOM 760 C CA . LEU A 1 94 ? 15.850 -4.723 -31.003 1.00 38.81 94 LEU A CA 1
ATOM 761 C C . LEU A 1 94 ? 15.557 -3.236 -30.701 1.00 38.81 94 LEU A C 1
ATOM 763 O O . LEU A 1 94 ? 15.237 -2.494 -31.610 1.00 38.81 94 LEU A O 1
ATOM 767 N N . VAL A 1 95 ? 15.568 -2.764 -29.448 1.00 36.12 95 VAL A N 1
ATOM 768 C CA . VAL A 1 95 ? 16.781 -2.269 -28.770 1.00 36.12 95 VAL A CA 1
ATOM 769 C C . VAL A 1 95 ? 16.700 -2.543 -27.263 1.00 36.12 95 VAL A C 1
ATOM 771 O O . VAL A 1 95 ? 15.649 -2.483 -26.636 1.00 36.12 95 VAL A O 1
ATOM 774 N N . ALA A 1 96 ? 17.848 -2.821 -26.650 1.00 44.16 96 ALA A N 1
ATOM 775 C CA . ALA A 1 96 ? 18.046 -2.883 -25.205 1.00 44.16 96 ALA A CA 1
ATOM 776 C C . ALA A 1 96 ? 17.918 -1.504 -24.511 1.00 44.16 96 ALA A C 1
ATOM 778 O O . ALA A 1 96 ? 18.777 -1.148 -23.703 1.00 44.16 96 ALA A O 1
ATOM 779 N N . GLU A 1 97 ? 16.877 -0.736 -24.818 1.00 56.41 97 GLU A N 1
ATOM 780 C CA . GLU A 1 97 ? 16.627 0.586 -24.250 1.00 56.41 97 GLU A CA 1
ATOM 781 C C . GLU A 1 97 ? 15.740 0.488 -23.010 1.00 56.41 97 GLU A C 1
ATOM 783 O O . GLU A 1 97 ? 14.858 -0.361 -22.885 1.00 56.41 97 GLU A O 1
ATOM 788 N N . THR A 1 98 ? 16.067 1.297 -22.012 1.00 61.41 98 THR A N 1
ATOM 789 C CA . THR A 1 98 ? 15.271 1.413 -20.800 1.00 61.41 98 THR A CA 1
ATOM 790 C C . THR A 1 98 ? 14.080 2.326 -21.076 1.00 61.41 98 THR A C 1
ATOM 792 O O . THR A 1 98 ? 14.244 3.457 -21.522 1.00 61.41 98 THR A O 1
ATOM 795 N N . GLU A 1 99 ? 12.879 1.854 -20.771 1.00 79.56 99 GLU A N 1
ATOM 796 C CA . GLU A 1 99 ? 11.621 2.580 -20.949 1.00 79.56 99 GLU A CA 1
ATOM 797 C C . GLU A 1 99 ? 11.186 3.239 -19.634 1.00 79.56 99 GLU A C 1
ATOM 799 O O . GLU A 1 99 ? 11.756 2.980 -18.568 1.00 79.56 99 GLU A O 1
ATOM 804 N N . TYR A 1 100 ? 10.176 4.107 -19.701 1.00 77.19 100 TYR A N 1
ATOM 805 C CA . TYR A 1 100 ? 9.599 4.776 -18.537 1.00 77.19 100 TYR A CA 1
ATOM 806 C C . TYR A 1 100 ? 8.284 4.119 -18.126 1.00 77.19 100 TYR A C 1
ATOM 808 O O . TYR A 1 100 ? 7.399 3.921 -18.952 1.00 77.19 100 TYR A O 1
ATOM 816 N N . PHE A 1 101 ? 8.130 3.848 -16.834 1.00 82.19 101 PHE A N 1
ATOM 817 C CA . PHE A 1 101 ? 6.945 3.207 -16.274 1.00 82.19 101 PHE A CA 1
ATOM 818 C C . PHE A 1 101 ? 6.447 3.967 -15.054 1.00 82.19 101 PHE A C 1
ATOM 820 O O . PHE A 1 101 ? 7.240 4.531 -14.300 1.00 82.19 101 PHE A O 1
ATOM 827 N N . PHE A 1 102 ? 5.138 3.929 -14.818 1.00 85.25 102 PHE A N 1
ATOM 828 C CA . PHE A 1 102 ? 4.579 4.297 -13.525 1.00 85.25 102 PHE A CA 1
ATOM 829 C C . PHE A 1 102 ? 4.444 3.049 -12.660 1.00 85.25 102 PHE A C 1
ATOM 831 O O . PHE A 1 102 ? 3.826 2.070 -13.062 1.00 85.25 102 PHE A O 1
ATOM 838 N N . VAL A 1 103 ? 5.030 3.096 -11.469 1.00 83.38 103 VAL A N 1
ATOM 839 C CA . VAL A 1 103 ? 4.888 2.060 -10.446 1.00 83.38 103 VAL A CA 1
ATOM 840 C C . VAL A 1 103 ? 4.064 2.650 -9.320 1.00 83.38 103 VAL A C 1
ATOM 842 O O . VAL A 1 103 ? 4.532 3.557 -8.630 1.00 83.38 103 VAL A O 1
ATOM 845 N N . GLN A 1 104 ? 2.840 2.157 -9.149 1.00 84.38 104 GLN A N 1
ATOM 846 C CA . GLN A 1 104 ? 2.006 2.525 -8.017 1.00 84.38 104 GLN A CA 1
ATOM 847 C C . GLN A 1 104 ? 2.201 1.523 -6.881 1.00 84.38 104 GLN A C 1
ATOM 849 O O . GLN A 1 104 ? 2.254 0.312 -7.082 1.00 84.38 104 GLN A O 1
ATOM 854 N N . PHE A 1 105 ? 2.325 2.038 -5.668 1.00 85.50 105 PHE A N 1
ATOM 855 C CA . PHE A 1 105 ? 2.454 1.251 -4.455 1.00 85.50 105 PHE A CA 1
ATOM 856 C C . PHE A 1 105 ? 1.109 1.172 -3.730 1.00 85.50 105 PHE A C 1
ATOM 858 O O . PHE A 1 105 ? 0.282 2.079 -3.809 1.00 85.50 105 PHE A O 1
ATOM 865 N N . GLU A 1 106 ? 0.894 0.096 -2.976 1.00 77.88 106 GLU A N 1
ATOM 866 C CA . GLU A 1 106 ? -0.357 -0.139 -2.240 1.00 77.88 106 GLU A CA 1
ATOM 867 C C . GLU A 1 106 ? -0.588 0.825 -1.060 1.00 77.88 106 GLU A C 1
ATOM 869 O O . GLU A 1 106 ? -1.671 0.847 -0.472 1.00 77.88 106 GLU A O 1
ATOM 874 N N . GLY A 1 107 ? 0.404 1.646 -0.716 1.00 78.38 107 GLY A N 1
ATOM 875 C CA . GLY A 1 107 ? 0.330 2.607 0.373 1.00 78.38 107 GLY A CA 1
ATOM 876 C C . GLY A 1 107 ? 1.539 3.532 0.413 1.00 78.38 107 GLY A C 1
ATOM 877 O O . GLY A 1 107 ? 2.304 3.628 -0.547 1.00 78.38 107 GLY A O 1
ATOM 878 N N . SER A 1 108 ? 1.709 4.214 1.547 1.00 80.94 108 SER A N 1
ATOM 879 C CA . SER A 1 108 ? 2.832 5.120 1.788 1.00 80.94 108 SER A CA 1
ATOM 880 C C . SER A 1 108 ? 4.161 4.444 1.432 1.00 80.94 108 SER A C 1
ATOM 882 O O . SER A 1 108 ? 4.478 3.365 1.934 1.00 80.94 108 SER A O 1
ATOM 884 N N . ILE A 1 109 ? 4.919 5.074 0.534 1.00 83.62 109 ILE A N 1
ATOM 885 C CA . ILE A 1 109 ? 6.129 4.487 -0.046 1.00 83.62 109 ILE A CA 1
ATOM 886 C C . ILE A 1 109 ? 7.215 4.430 1.022 1.00 83.62 109 ILE A C 1
ATOM 888 O O . ILE A 1 109 ? 7.599 5.465 1.573 1.00 83.62 109 ILE A O 1
ATOM 892 N N . LYS A 1 110 ? 7.706 3.222 1.308 1.00 85.00 110 LYS A N 1
ATOM 893 C CA . LYS A 1 110 ? 8.807 3.013 2.251 1.00 85.00 110 LYS A CA 1
ATOM 894 C C . LYS A 1 110 ? 10.167 3.148 1.540 1.00 85.00 110 LYS A C 1
ATOM 896 O O . LYS A 1 110 ? 10.265 2.755 0.374 1.00 85.00 110 LYS A O 1
ATOM 901 N N . PRO A 1 111 ? 11.222 3.672 2.195 1.00 86.06 111 PRO A N 1
ATOM 902 C CA . PRO A 1 111 ? 12.554 3.780 1.592 1.00 86.06 111 PRO A CA 1
ATOM 903 C C . PRO A 1 111 ? 13.083 2.453 1.030 1.00 86.06 111 PRO A C 1
ATOM 905 O O . PRO A 1 111 ? 13.607 2.425 -0.081 1.00 86.06 111 PRO A O 1
ATOM 908 N N . GLU A 1 112 ? 12.860 1.342 1.733 1.00 87.62 112 GLU A N 1
ATOM 909 C CA . GLU A 1 112 ? 13.279 0.005 1.307 1.00 87.62 112 GLU A CA 1
ATOM 910 C C . GLU A 1 112 ? 12.616 -0.450 -0.005 1.00 87.62 112 GLU A C 1
ATOM 912 O O . GLU A 1 112 ? 13.220 -1.187 -0.780 1.00 87.62 112 GLU A O 1
ATOM 917 N N . TRP A 1 113 ? 11.413 0.037 -0.324 1.00 88.81 113 TRP A N 1
ATOM 918 C CA . TRP A 1 113 ? 10.744 -0.282 -1.590 1.00 88.81 113 TRP A CA 1
ATOM 919 C C . TRP A 1 113 ? 11.406 0.425 -2.775 1.00 88.81 113 TRP A C 1
ATOM 921 O O . TRP A 1 113 ? 11.477 -0.125 -3.875 1.00 88.81 113 TRP A O 1
ATOM 931 N N . LEU A 1 114 ? 11.943 1.629 -2.551 1.00 85.56 114 LEU A N 1
ATOM 932 C CA . LEU A 1 114 ? 12.753 2.335 -3.545 1.00 85.56 114 LEU A CA 1
ATOM 933 C C . LEU A 1 114 ? 14.126 1.670 -3.719 1.00 85.56 114 LEU A C 1
ATOM 935 O O . LEU A 1 114 ? 14.671 1.647 -4.823 1.00 85.56 114 LEU A O 1
ATOM 939 N N . GLU A 1 115 ? 14.691 1.092 -2.659 1.00 86.25 115 GLU A N 1
ATOM 940 C CA . GLU A 1 115 ? 15.889 0.255 -2.777 1.00 86.25 115 GLU A CA 1
ATOM 941 C C . GLU A 1 115 ? 15.610 -1.016 -3.586 1.00 86.25 115 GLU A C 1
ATOM 943 O O . GLU A 1 115 ? 16.429 -1.406 -4.419 1.00 86.25 115 GLU A O 1
ATOM 948 N N . ASP A 1 116 ? 14.451 -1.642 -3.388 1.00 86.88 116 ASP A N 1
ATOM 949 C CA . ASP A 1 116 ? 14.054 -2.835 -4.133 1.00 86.88 116 ASP A CA 1
ATOM 950 C C . ASP A 1 116 ? 13.822 -2.544 -5.622 1.00 86.88 116 ASP A C 1
ATOM 952 O O . ASP A 1 116 ? 14.204 -3.367 -6.458 1.00 86.88 116 ASP A O 1
ATOM 956 N N . LEU A 1 117 ? 13.314 -1.355 -5.977 1.00 84.06 117 LEU A N 1
ATOM 957 C CA . LEU A 1 117 ? 13.307 -0.875 -7.367 1.00 84.06 117 LEU A CA 1
ATOM 958 C C . LEU A 1 117 ? 14.729 -0.857 -7.946 1.00 84.06 117 LEU A C 1
ATOM 960 O O . LEU A 1 117 ? 14.988 -1.467 -8.986 1.00 84.06 117 LEU A O 1
ATOM 964 N N . ASN A 1 118 ? 15.678 -0.238 -7.240 1.00 81.12 118 ASN A N 1
ATOM 965 C CA . ASN A 1 118 ? 17.067 -0.162 -7.694 1.00 81.12 118 ASN A CA 1
ATOM 966 C C . ASN A 1 118 ? 17.703 -1.556 -7.846 1.00 81.12 118 ASN A C 1
ATOM 968 O O . ASN A 1 118 ? 18.355 -1.831 -8.857 1.00 81.12 118 ASN A O 1
ATOM 972 N N . LYS A 1 119 ? 17.466 -2.476 -6.897 1.00 84.44 119 LYS A N 1
ATOM 973 C CA . LYS A 1 119 ? 17.915 -3.882 -6.986 1.00 84.44 119 LYS A CA 1
ATOM 974 C C . LYS A 1 119 ? 17.299 -4.605 -8.185 1.00 84.44 119 LYS A C 1
ATOM 976 O O . LYS A 1 119 ? 17.974 -5.403 -8.836 1.00 84.44 119 LYS A O 1
ATOM 981 N N . ALA A 1 120 ? 16.044 -4.297 -8.512 1.00 83.19 120 ALA A N 1
ATOM 982 C CA . ALA A 1 120 ? 15.359 -4.800 -9.699 1.00 83.19 120 ALA A CA 1
ATOM 983 C C . ALA A 1 120 ? 15.844 -4.147 -11.008 1.00 83.19 120 ALA A C 1
ATOM 985 O O . ALA A 1 120 ? 15.385 -4.541 -12.079 1.00 83.19 120 ALA A O 1
ATOM 986 N N . LYS A 1 121 ? 16.806 -3.212 -10.953 1.00 85.06 121 LYS A N 1
ATOM 987 C CA . LYS A 1 121 ? 17.276 -2.399 -12.088 1.00 85.06 121 LYS A CA 1
ATOM 988 C C . LYS A 1 121 ? 16.187 -1.476 -12.653 1.00 85.06 121 LYS A C 1
ATOM 990 O O . LYS A 1 121 ? 16.157 -1.218 -13.855 1.00 85.06 121 LYS A O 1
ATOM 995 N N . LEU A 1 122 ? 15.301 -0.999 -11.779 1.00 83.00 122 LEU A N 1
ATOM 996 C CA . LEU A 1 122 ? 14.334 0.065 -12.030 1.00 83.00 122 LEU A CA 1
ATOM 997 C C . LEU A 1 122 ? 14.804 1.313 -11.283 1.00 83.00 122 LEU A C 1
ATOM 999 O O . LEU A 1 122 ? 14.892 1.317 -10.060 1.00 83.00 122 LEU A O 1
ATOM 1003 N N . ILE A 1 123 ? 15.136 2.368 -12.015 1.00 84.31 123 ILE A N 1
ATOM 1004 C CA . ILE A 1 123 ? 15.660 3.611 -11.452 1.00 84.31 123 ILE A CA 1
ATOM 1005 C C . ILE A 1 123 ? 14.469 4.515 -11.114 1.00 84.31 123 ILE A C 1
ATOM 1007 O O . ILE A 1 123 ? 13.804 4.974 -12.045 1.00 84.31 123 ILE A O 1
ATOM 1011 N N . PRO A 1 124 ? 14.166 4.792 -9.833 1.00 84.25 124 PRO A N 1
ATOM 1012 C CA . PRO A 1 124 ? 13.130 5.753 -9.476 1.00 84.25 124 PRO A CA 1
ATOM 1013 C C . PRO A 1 124 ? 13.582 7.169 -9.843 1.00 84.25 124 PRO A C 1
ATOM 1015 O O . PRO A 1 124 ? 14.652 7.611 -9.432 1.00 84.25 124 PRO A O 1
ATOM 1018 N N . LEU A 1 125 ? 12.762 7.887 -10.610 1.00 77.75 125 LEU A N 1
ATOM 1019 C CA . LEU A 1 125 ? 13.086 9.224 -11.110 1.00 77.75 125 LEU A CA 1
ATOM 1020 C C . LEU A 1 125 ? 12.342 10.316 -10.351 1.00 77.75 125 LEU A C 1
ATOM 1022 O O . LEU A 1 125 ? 12.952 11.267 -9.867 1.00 77.75 125 LEU A O 1
ATOM 1026 N N . SER A 1 126 ? 11.019 10.195 -10.246 1.00 75.88 126 SER A N 1
ATOM 1027 C CA . SER A 1 126 ? 10.189 11.210 -9.601 1.00 75.88 126 SER A CA 1
ATOM 1028 C C . SER A 1 126 ? 8.957 10.611 -8.940 1.00 75.88 126 SER A C 1
ATOM 1030 O O . SER A 1 126 ? 8.349 9.666 -9.445 1.00 75.88 126 SER A O 1
ATOM 1032 N N . TYR A 1 127 ? 8.583 11.192 -7.799 1.00 80.75 127 TYR A N 1
ATOM 1033 C CA . TYR A 1 127 ? 7.320 10.889 -7.143 1.00 80.75 127 TYR A CA 1
ATOM 1034 C C . TYR A 1 127 ? 6.162 11.510 -7.927 1.00 80.75 127 TYR A C 1
ATOM 1036 O O . TYR A 1 127 ? 6.164 12.705 -8.235 1.00 80.75 127 TYR A O 1
ATOM 1044 N N . TYR A 1 128 ? 5.158 10.692 -8.202 1.00 76.19 128 TYR A N 1
ATOM 1045 C CA . TYR A 1 128 ? 3.867 11.070 -8.744 1.00 76.19 128 TYR A CA 1
ATOM 1046 C C . TYR A 1 128 ? 2.803 10.818 -7.665 1.00 76.19 128 TYR A C 1
ATOM 1048 O O . TYR A 1 128 ? 2.913 9.896 -6.861 1.00 76.19 128 TYR A O 1
ATOM 1056 N N . HIS A 1 129 ? 1.797 11.686 -7.586 1.00 74.75 129 HIS A N 1
ATOM 1057 C CA . HIS A 1 129 ? 0.779 11.640 -6.532 1.00 74.75 129 HIS A CA 1
ATOM 1058 C C . HIS A 1 129 ? 0.143 10.248 -6.361 1.00 74.75 129 HIS A C 1
ATOM 1060 O O . HIS A 1 129 ? 0.186 9.408 -7.255 1.00 74.75 129 HIS A O 1
ATOM 1066 N N . ASP A 1 130 ? -0.480 10.031 -5.201 1.00 81.12 130 ASP A N 1
ATOM 1067 C CA . ASP A 1 130 ? -1.187 8.786 -4.883 1.00 81.12 130 ASP A CA 1
ATOM 1068 C C . ASP A 1 130 ? -0.276 7.546 -4.953 1.00 81.12 130 ASP A C 1
ATOM 1070 O O . ASP A 1 130 ? -0.590 6.536 -5.579 1.00 81.12 130 ASP A O 1
ATOM 1074 N N . TYR A 1 131 ? 0.864 7.653 -4.255 1.00 85.31 131 TYR A N 1
ATOM 1075 C CA . TYR A 1 131 ? 1.824 6.567 -4.035 1.00 85.31 131 TYR A CA 1
ATOM 1076 C C . TYR A 1 131 ? 2.421 6.006 -5.326 1.00 85.31 131 TYR A C 1
ATOM 1078 O O . TYR A 1 131 ? 2.685 4.814 -5.417 1.00 85.31 131 TYR A O 1
ATOM 1086 N N . THR A 1 132 ? 2.656 6.858 -6.322 1.00 86.12 132 THR A N 1
ATOM 1087 C CA . THR A 1 132 ? 3.179 6.439 -7.623 1.00 86.12 132 THR A CA 1
ATOM 1088 C C . THR A 1 132 ? 4.596 6.977 -7.831 1.00 86.12 132 THR A C 1
ATOM 1090 O O . THR A 1 132 ? 4.926 8.071 -7.392 1.00 86.12 132 THR A O 1
ATOM 1093 N N . TYR A 1 133 ? 5.470 6.229 -8.496 1.00 86.69 133 TYR A N 1
ATOM 1094 C CA . TYR A 1 133 ? 6.755 6.737 -8.985 1.00 86.69 133 TYR A CA 1
ATOM 1095 C C . TYR A 1 133 ? 6.861 6.549 -10.488 1.00 86.69 133 TYR A C 1
ATOM 1097 O O . TYR A 1 133 ? 6.493 5.502 -11.012 1.00 86.69 133 TYR A O 1
ATOM 1105 N N . LEU A 1 134 ? 7.427 7.544 -11.166 1.00 81.00 134 LEU A N 1
ATOM 1106 C CA . LEU A 1 134 ? 8.002 7.346 -12.487 1.00 81.00 134 LEU A CA 1
ATOM 1107 C C . LEU A 1 134 ? 9.344 6.632 -12.315 1.00 81.00 134 LEU A C 1
ATOM 1109 O O . LEU A 1 134 ? 10.217 7.116 -11.588 1.00 81.00 134 LEU A O 1
ATOM 1113 N N . VAL A 1 135 ? 9.513 5.500 -12.984 1.00 84.81 135 VAL A N 1
ATOM 1114 C CA . VAL A 1 135 ? 10.741 4.704 -12.968 1.00 84.81 135 VAL A CA 1
ATOM 1115 C C . VAL A 1 135 ? 11.253 4.497 -14.389 1.00 84.81 135 VAL A C 1
ATOM 1117 O O . VAL A 1 135 ? 10.464 4.467 -15.329 1.00 84.81 135 VAL A O 1
ATOM 1120 N N . ASN A 1 136 ? 12.565 4.335 -14.553 1.00 81.19 136 ASN A N 1
ATOM 1121 C CA . ASN A 1 136 ? 13.181 3.951 -15.823 1.00 81.19 136 ASN A CA 1
ATOM 1122 C C . ASN A 1 136 ? 13.844 2.574 -15.713 1.00 81.19 136 ASN A C 1
ATOM 1124 O O . ASN A 1 136 ? 14.554 2.301 -14.746 1.00 81.19 136 ASN A O 1
ATOM 1128 N N . GLY A 1 137 ? 13.625 1.696 -16.689 1.00 80.50 137 GLY A N 1
ATOM 1129 C CA . GLY A 1 137 ? 14.249 0.375 -16.703 1.00 80.50 137 GLY A CA 1
ATOM 1130 C C . GLY A 1 137 ? 13.707 -0.530 -17.801 1.00 80.50 137 GLY A C 1
ATOM 1131 O O . GLY A 1 137 ? 13.081 -0.072 -18.743 1.00 80.50 137 GLY A O 1
ATOM 1132 N N . LYS A 1 138 ? 13.974 -1.834 -17.717 1.00 78.75 138 LYS A N 1
ATOM 1133 C CA . LYS A 1 138 ? 13.496 -2.798 -18.725 1.00 78.75 138 LYS A CA 1
ATOM 1134 C C . LYS A 1 138 ? 12.079 -3.270 -18.396 1.00 78.75 138 LYS A C 1
ATOM 1136 O O . LYS A 1 138 ? 11.831 -3.617 -17.242 1.00 78.75 138 LYS A O 1
ATOM 1141 N N . ALA A 1 139 ? 11.214 -3.454 -19.396 1.00 76.12 139 ALA A N 1
ATOM 1142 C CA . ALA A 1 139 ? 9.882 -4.050 -19.206 1.00 76.12 139 ALA A CA 1
ATOM 1143 C C . ALA A 1 139 ? 9.923 -5.387 -18.435 1.00 76.12 139 ALA A C 1
ATOM 1145 O O . ALA A 1 139 ? 9.141 -5.633 -17.518 1.00 76.12 139 ALA A O 1
ATOM 1146 N N . SER A 1 140 ? 10.918 -6.237 -18.717 1.00 78.12 140 SER A N 1
ATOM 1147 C CA . SER A 1 140 ? 11.121 -7.504 -17.992 1.00 78.12 140 SER A CA 1
ATOM 1148 C C . SER A 1 140 ? 11.425 -7.338 -16.494 1.00 78.12 140 SER A C 1
ATOM 1150 O O . SER A 1 140 ? 11.135 -8.245 -15.712 1.00 78.12 140 SER A O 1
ATOM 1152 N N . ALA A 1 141 ? 12.003 -6.207 -16.080 1.00 80.25 141 ALA A N 1
ATOM 1153 C CA . ALA A 1 141 ? 12.221 -5.877 -14.676 1.00 80.25 141 ALA A CA 1
ATOM 1154 C C . ALA A 1 141 ? 10.922 -5.412 -14.008 1.00 80.25 141 ALA A C 1
ATOM 1156 O O . ALA A 1 141 ? 10.610 -5.886 -12.917 1.00 80.25 141 ALA A O 1
ATOM 1157 N N . VAL A 1 142 ? 10.120 -4.588 -14.691 1.00 81.00 142 VAL A N 1
ATOM 1158 C CA . VAL A 1 142 ? 8.789 -4.167 -14.218 1.00 81.00 142 VAL A CA 1
ATOM 1159 C C . VAL A 1 142 ? 7.869 -5.368 -14.039 1.00 81.00 142 VAL A C 1
ATOM 1161 O O . VAL A 1 142 ? 7.288 -5.539 -12.973 1.00 81.00 142 VAL A O 1
ATOM 1164 N N . ASN A 1 143 ? 7.828 -6.281 -15.011 1.00 77.62 143 ASN A N 1
ATOM 1165 C CA . ASN A 1 143 ? 7.021 -7.500 -14.922 1.00 77.62 143 ASN A CA 1
ATOM 1166 C C . ASN A 1 143 ? 7.413 -8.388 -13.734 1.00 77.62 143 ASN A C 1
ATOM 1168 O O . ASN A 1 143 ? 6.565 -9.060 -13.150 1.00 77.62 143 ASN A O 1
ATOM 1172 N N . LYS A 1 144 ? 8.689 -8.400 -13.336 1.00 80.50 144 LYS A N 1
ATOM 1173 C CA . LYS A 1 144 ? 9.126 -9.105 -12.122 1.00 80.50 144 LYS A CA 1
ATOM 1174 C C . LYS A 1 144 ? 8.739 -8.342 -10.859 1.00 80.50 144 LYS A C 1
ATOM 1176 O O . LYS A 1 144 ? 8.256 -8.962 -9.917 1.00 80.50 144 LYS A O 1
ATOM 1181 N N . PHE A 1 145 ? 8.923 -7.024 -10.858 1.00 82.06 145 PHE A N 1
ATOM 1182 C CA . PHE A 1 145 ? 8.608 -6.159 -9.724 1.00 82.06 145 PHE A CA 1
ATOM 1183 C C . PHE A 1 145 ? 7.100 -6.099 -9.433 1.00 82.06 145 PHE A C 1
ATOM 1185 O O . PHE A 1 145 ? 6.706 -6.078 -8.275 1.00 82.06 145 PHE A O 1
ATOM 1192 N N . SER A 1 146 ? 6.252 -6.209 -10.460 1.00 80.06 146 SER A N 1
ATOM 1193 C CA . SER A 1 146 ? 4.784 -6.266 -10.341 1.00 80.06 146 SER A CA 1
ATOM 1194 C C . SER A 1 146 ? 4.261 -7.396 -9.450 1.00 80.06 146 SER A C 1
ATOM 1196 O O . SER A 1 146 ? 3.137 -7.345 -8.967 1.00 80.06 146 SER A O 1
ATOM 1198 N N . LYS A 1 147 ? 5.076 -8.432 -9.223 1.00 81.44 147 LYS A N 1
ATOM 1199 C CA . LYS A 1 147 ? 4.713 -9.596 -8.406 1.00 81.44 147 LYS A CA 1
ATOM 1200 C C . LYS A 1 147 ? 4.905 -9.354 -6.912 1.00 81.44 147 LYS A C 1
ATOM 1202 O O . LYS A 1 147 ? 4.576 -10.230 -6.112 1.00 81.44 147 LYS A O 1
ATOM 1207 N N . TYR A 1 148 ? 5.486 -8.219 -6.532 1.00 77.38 148 TYR A N 1
ATOM 1208 C CA . TYR A 1 148 ? 5.676 -7.871 -5.135 1.00 77.38 148 TYR A CA 1
ATOM 1209 C C . TYR A 1 148 ? 4.324 -7.511 -4.509 1.00 77.38 148 TYR A C 1
ATOM 1211 O O . TYR A 1 148 ? 3.511 -6.839 -5.140 1.00 77.38 148 TYR A O 1
ATOM 1219 N N . PRO A 1 149 ? 4.075 -7.922 -3.254 1.00 78.00 149 PRO A N 1
ATOM 1220 C CA . PRO A 1 149 ? 2.757 -7.813 -2.629 1.00 78.00 149 PRO A CA 1
ATOM 1221 C C . PRO A 1 149 ? 2.307 -6.372 -2.360 1.00 78.00 149 PRO A C 1
ATOM 1223 O O . PRO A 1 149 ? 1.169 -6.174 -1.965 1.00 78.00 149 PRO A O 1
ATOM 1226 N N . PHE A 1 150 ? 3.194 -5.391 -2.531 1.00 76.25 150 PHE A N 1
ATOM 1227 C CA . PHE A 1 150 ? 2.949 -3.972 -2.280 1.00 76.25 150 PHE A CA 1
ATOM 1228 C C . PHE A 1 150 ? 2.883 -3.132 -3.564 1.00 76.25 150 PHE A C 1
ATOM 1230 O O . PHE A 1 150 ? 2.877 -1.903 -3.480 1.00 76.25 150 PHE A O 1
ATOM 1237 N N . VAL A 1 151 ? 2.865 -3.763 -4.742 1.00 77.88 151 VAL A N 1
ATOM 1238 C CA . VAL A 1 151 ? 2.853 -3.079 -6.040 1.00 77.88 151 VAL A CA 1
ATOM 1239 C C . VAL A 1 151 ? 1.493 -3.256 -6.714 1.00 77.88 151 VAL A C 1
ATOM 1241 O O . VAL A 1 151 ? 0.999 -4.370 -6.867 1.00 77.88 151 VAL A O 1
ATOM 1244 N N . LEU A 1 152 ? 0.907 -2.138 -7.137 1.00 66.38 152 LEU A N 1
ATOM 1245 C CA . LEU A 1 152 ? -0.278 -2.054 -7.983 1.00 66.38 152 LEU A CA 1
ATOM 1246 C C . LEU A 1 152 ? 0.201 -1.784 -9.414 1.00 66.38 152 LEU A C 1
ATOM 1248 O O . LEU A 1 152 ? 0.665 -0.683 -9.706 1.00 66.38 152 LEU A O 1
ATOM 1252 N N . VAL A 1 153 ? 0.147 -2.795 -1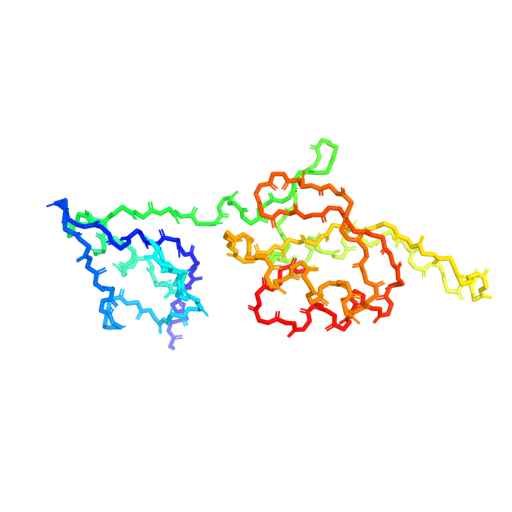0.283 1.00 57.44 153 VAL A N 1
ATOM 1253 C CA . VAL A 1 153 ? 0.440 -2.656 -11.724 1.00 57.44 153 VAL A CA 1
ATOM 1254 C C . VAL A 1 153 ? -0.818 -2.916 -12.514 1.00 57.44 153 VAL A C 1
ATOM 1256 O O . VAL A 1 153 ? -1.432 -3.971 -12.244 1.00 57.44 153 VAL A O 1
#

Sequence (153 aa):
MSNVSKHRILVQKRLREKIVEIPLSKVSRIVEDYPREVLAEVTDSQHKELEREGYIVKDLRSKTKIRIGTRTIDPLKAEEREEVVGPADEEEALVAETEYFFVQFEGSIKPEWLEDLNKAKLIPLSYYHDYTYLVNGKASAVNKFSKYPFVLV

Nearest PDB structures (foldseek):
  2qc3-assembly1_A  TM=7.213E-01  e=3.463E-01  Mycobacterium tuberculosis H37Rv
  8c4x-assembly2_B  TM=6.387E-01  e=1.093E+00  Actinomadura keratinilytica
  5ueb-assembly1_A  TM=5.571E-01  e=2.549E+00  Neisseria gonorrhoeae NCCP11945
  8cg4-assembly1_B  TM=6.224E-01  e=2.708E+00  Aspergillus parasiticus
  4f3q-assembly1_A  TM=5.747E-01  e=4.958E+00  Coxiella burnetii RSA 493

Radius of gyration: 17.94 Å; Cα contacts (8 Å, |Δi|>4): 238; chains: 1; bounding box: 41×32×57 Å

pLDDT: mean 75.34, std 16.62, range [34.19, 95.5]

Organism: NCBI:txid412755

Secondary structure (DSSP, 8-state):
-----EEEEEEESEETTEE-PPPGGGSSEEEEE-SSEEEEEEEHHHHHHHHHHT--EEE-TTTSPEEETTEEE-TTSHHHHHTTS----S------PPEEEEEEESSSPPHHHHHHHHHTT-EEEEEETTTEEEEEE-HHHHHHHTTSTTEE-